Protein AF-A0A7Z8VTA1-F1 (afdb_monomer_lite)

pLDDT: mean 87.55, std 6.46, range [58.62, 95.88]

Secondary structure (DSSP, 8-state):
-PPB-GGG-BTTBSGGGBPPGGG---SS-EEEEEEEE--TTSTTEEEEEEEEEEE--TTTSSS--EEEEEEEEEEEEETTEEEEEEE-

Structure (mmCIF, N/CA/C/O backbone):
data_AF-A0A7Z8VTA1-F1
#
_entry.id   AF-A0A7Z8VTA1-F1
#
loop_
_atom_site.group_PDB
_atom_site.id
_atom_site.type_symbol
_atom_site.label_ato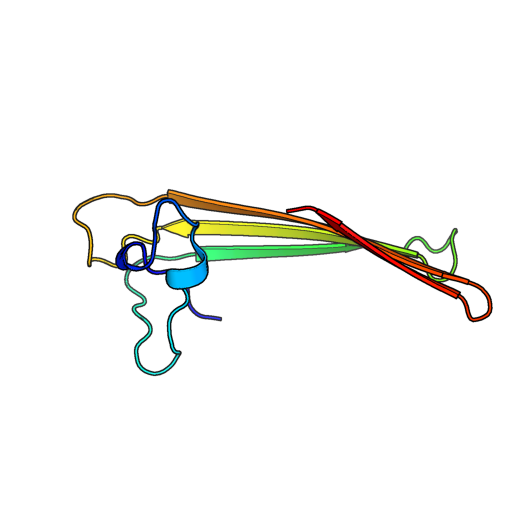m_id
_atom_site.label_alt_id
_atom_site.label_comp_id
_atom_site.label_asym_id
_atom_site.label_entity_id
_atom_site.label_seq_id
_atom_site.pdbx_PDB_ins_code
_atom_site.Cartn_x
_atom_site.Cartn_y
_atom_site.Cartn_z
_atom_site.occupancy
_atom_site.B_iso_or_equiv
_atom_site.auth_seq_id
_atom_site.auth_comp_id
_atom_site.auth_asym_id
_atom_site.auth_atom_id
_atom_site.pdbx_PDB_model_num
ATOM 1 N N . MET A 1 1 ? -6.224 11.395 2.678 1.00 58.62 1 MET A N 1
ATOM 2 C CA . MET A 1 1 ? -6.971 10.117 2.666 1.00 58.62 1 MET A CA 1
ATOM 3 C C . MET A 1 1 ? -7.478 9.862 4.071 1.00 58.62 1 MET A C 1
ATOM 5 O O . MET A 1 1 ? -6.765 10.205 5.002 1.00 58.62 1 MET A O 1
ATOM 9 N N . SER A 1 2 ? -8.684 9.319 4.215 1.00 73.25 2 SER A N 1
ATOM 10 C CA . SER A 1 2 ? -9.240 8.907 5.512 1.00 73.25 2 SER A CA 1
ATOM 11 C C . SER A 1 2 ? -8.967 7.417 5.743 1.00 73.25 2 SER A C 1
ATOM 13 O O . SER A 1 2 ? -8.882 6.671 4.764 1.00 73.25 2 SER A O 1
ATOM 15 N N . GLY A 1 3 ? -8.817 6.993 7.002 1.00 79.62 3 GLY A N 1
ATOM 16 C CA . GLY A 1 3 ? -8.652 5.580 7.369 1.00 79.62 3 GLY A CA 1
ATOM 17 C C . GLY A 1 3 ? -9.896 4.734 7.065 1.00 79.62 3 GLY A C 1
ATOM 18 O O . GLY A 1 3 ? -10.949 5.257 6.690 1.00 79.62 3 GLY A O 1
ATOM 19 N N . LEU A 1 4 ? -9.785 3.415 7.221 1.00 86.19 4 LEU A N 1
ATOM 20 C CA . LEU A 1 4 ? -10.905 2.481 7.052 1.00 86.19 4 LEU A CA 1
ATOM 21 C C . LEU A 1 4 ? -11.754 2.381 8.333 1.00 86.19 4 LEU A C 1
ATOM 23 O O . LEU A 1 4 ? -11.232 2.535 9.431 1.00 86.19 4 LEU A O 1
ATOM 27 N N . ASN A 1 5 ? -13.055 2.125 8.176 1.00 88.19 5 ASN A N 1
ATOM 28 C CA . ASN A 1 5 ? -13.979 1.778 9.260 1.00 88.19 5 ASN A CA 1
ATOM 29 C C . ASN A 1 5 ? -14.369 0.292 9.143 1.00 88.19 5 ASN A C 1
ATOM 31 O O . ASN A 1 5 ? -14.865 -0.149 8.102 1.00 88.19 5 ASN A O 1
ATOM 35 N N . ALA A 1 6 ? -14.147 -0.464 10.215 1.00 86.12 6 ALA A N 1
ATOM 36 C CA . ALA A 1 6 ? -14.406 -1.894 10.310 1.00 86.12 6 ALA A CA 1
ATOM 37 C C . ALA A 1 6 ? -15.891 -2.275 10.203 1.00 86.12 6 ALA A C 1
ATOM 39 O O . ALA A 1 6 ? -16.186 -3.390 9.782 1.00 86.12 6 ALA A O 1
ATOM 40 N N . GLU A 1 7 ? -16.833 -1.376 10.500 1.00 87.56 7 GLU A N 1
ATOM 41 C CA . GLU A 1 7 ? -18.273 -1.642 10.331 1.00 87.56 7 GLU A CA 1
ATOM 42 C C . GLU A 1 7 ? -18.649 -1.989 8.884 1.00 87.56 7 GLU A C 1
ATOM 44 O O . GLU A 1 7 ? -19.619 -2.699 8.628 1.00 87.56 7 GLU A O 1
ATOM 49 N N . GLY A 1 8 ? -17.869 -1.494 7.919 1.00 84.94 8 GLY A N 1
ATOM 50 C CA . GLY A 1 8 ? -18.049 -1.797 6.503 1.00 84.94 8 GLY A CA 1
ATOM 51 C C . GLY A 1 8 ? -17.373 -3.093 6.048 1.00 84.94 8 GLY A C 1
ATOM 52 O O . GLY A 1 8 ? -17.373 -3.381 4.847 1.00 84.94 8 GLY A O 1
ATOM 53 N N . PHE A 1 9 ? -16.739 -3.848 6.949 1.00 89.75 9 PHE A N 1
ATOM 54 C CA . PHE A 1 9 ? -16.090 -5.111 6.611 1.00 89.75 9 PHE A CA 1
ATOM 55 C C . PHE A 1 9 ? -17.117 -6.234 6.532 1.00 89.75 9 PHE A C 1
ATOM 57 O O . PHE A 1 9 ? -18.071 -6.315 7.298 1.00 89.75 9 PHE A O 1
ATOM 64 N N . SER A 1 10 ? -16.913 -7.131 5.577 1.00 88.25 10 SER A N 1
ATOM 65 C CA . SER A 1 10 ? -17.780 -8.286 5.372 1.00 88.25 10 SER A CA 1
ATOM 66 C C . SER A 1 10 ? -16.967 -9.471 4.869 1.00 88.25 10 SER A C 1
ATOM 68 O O . SER A 1 10 ? -15.811 -9.317 4.470 1.00 88.25 10 SER A O 1
ATOM 70 N N . SER A 1 11 ? -17.594 -10.644 4.789 1.00 87.75 11 SER A N 1
ATOM 71 C CA . SER A 1 11 ? -17.002 -11.818 4.133 1.00 87.75 11 SER A CA 1
ATOM 72 C C . SER A 1 11 ? -16.652 -11.578 2.658 1.00 87.75 11 SER A C 1
ATOM 74 O O . SER A 1 11 ? -15.814 -12.284 2.109 1.00 87.75 11 SER A O 1
ATOM 76 N N . SER A 1 12 ? -17.252 -10.564 2.020 1.00 86.75 12 SER A N 1
ATOM 77 C CA . SER A 1 12 ? -16.929 -10.152 0.646 1.00 86.75 12 SER A CA 1
ATOM 78 C C . SER A 1 12 ? -15.704 -9.226 0.544 1.00 86.75 12 SER A C 1
ATOM 80 O O . SER A 1 12 ? -15.235 -8.937 -0.559 1.00 86.75 12 SER A O 1
ATOM 82 N N . GLY A 1 13 ? -15.172 -8.761 1.681 1.00 87.12 13 GLY A N 1
ATOM 83 C CA . GLY A 1 13 ? -13.957 -7.958 1.776 1.00 87.12 13 GLY A CA 1
ATOM 84 C C . GLY A 1 13 ? -14.125 -6.650 2.552 1.00 87.12 13 GLY A C 1
ATOM 85 O O . GLY A 1 13 ? -15.155 -6.371 3.167 1.00 87.12 13 GLY A O 1
ATOM 86 N N . ILE A 1 14 ? -13.075 -5.827 2.490 1.00 88.06 14 ILE A N 1
ATOM 87 C CA . ILE A 1 14 ? -12.894 -4.618 3.317 1.00 88.06 14 ILE A CA 1
ATOM 88 C C . ILE A 1 14 ? -13.183 -3.301 2.583 1.00 88.06 14 ILE A C 1
ATOM 90 O O . ILE A 1 14 ? -13.126 -2.223 3.172 1.00 88.06 14 ILE A O 1
ATOM 94 N N . ARG A 1 15 ? -13.529 -3.361 1.288 1.00 86.75 15 ARG A N 1
ATOM 95 C CA . ARG A 1 15 ? -13.819 -2.165 0.471 1.00 86.75 15 ARG A CA 1
ATOM 96 C C . ARG A 1 15 ? -14.987 -1.336 1.010 1.00 86.75 15 ARG A C 1
ATOM 98 O O . ARG A 1 15 ? -14.993 -0.123 0.810 1.00 86.75 15 ARG A O 1
ATOM 105 N N . GLY A 1 16 ? -15.942 -1.972 1.692 1.00 85.44 16 GLY A N 1
ATOM 106 C CA . GLY A 1 16 ? -17.066 -1.289 2.333 1.00 85.44 16 GLY A CA 1
ATOM 107 C C . GLY A 1 16 ? -16.644 -0.354 3.469 1.00 85.44 16 GLY A C 1
ATOM 108 O O . GLY A 1 16 ? -17.366 0.589 3.768 1.00 85.44 16 GLY A O 1
ATOM 109 N N . GLY A 1 17 ? -15.446 -0.533 4.036 1.00 85.56 17 GLY A N 1
ATOM 110 C CA . GLY A 1 17 ? -14.912 0.326 5.094 1.00 85.56 17 GLY A CA 1
ATOM 111 C C . GLY A 1 17 ? -14.390 1.690 4.629 1.00 85.56 17 GLY A C 1
ATOM 112 O O . GLY A 1 17 ? -13.866 2.448 5.442 1.00 85.56 17 GLY A O 1
ATOM 113 N N . ARG A 1 18 ? -14.486 2.035 3.336 1.00 88.25 18 ARG A N 1
ATOM 114 C CA . ARG A 1 18 ? -14.048 3.346 2.823 1.00 88.25 18 ARG A CA 1
ATOM 115 C C . ARG A 1 18 ? -14.931 4.463 3.377 1.00 88.25 18 ARG A C 1
ATOM 117 O O . ARG A 1 18 ? -16.115 4.552 3.058 1.00 88.25 18 ARG A O 1
ATOM 124 N N . GLN A 1 19 ? -14.329 5.366 4.139 1.00 85.12 19 GLN A N 1
ATOM 125 C CA . GLN A 1 19 ? -15.044 6.489 4.735 1.00 85.12 19 GLN A CA 1
ATOM 126 C C . GLN A 1 19 ? -15.227 7.649 3.744 1.00 85.12 19 GLN A C 1
ATOM 128 O O . GLN A 1 19 ? -14.367 7.931 2.906 1.00 85.12 19 GLN A O 1
ATOM 133 N N . LYS A 1 20 ? -16.362 8.351 3.843 1.00 81.56 20 LYS A N 1
ATOM 134 C CA . LYS A 1 20 ? -16.607 9.604 3.111 1.00 81.56 20 LYS A CA 1
ATOM 135 C C . LYS A 1 20 ? -15.973 10.743 3.902 1.00 81.56 20 LYS A C 1
ATOM 137 O O . LYS A 1 20 ? -16.274 10.878 5.078 1.00 81.56 20 LYS A O 1
ATOM 142 N N . GLY A 1 21 ? -15.152 11.577 3.264 1.00 77.00 21 GLY A N 1
ATOM 143 C CA . GLY A 1 21 ? -14.325 12.579 3.957 1.00 77.00 21 GLY A CA 1
ATOM 144 C C . GLY A 1 21 ? -15.075 13.503 4.929 1.00 77.00 21 GLY A C 1
ATOM 145 O O . GLY A 1 21 ? -14.542 13.814 5.984 1.00 77.00 21 GLY A O 1
ATOM 146 N N . SER A 1 22 ? -16.324 13.885 4.635 1.00 76.81 22 SER A N 1
ATOM 147 C CA . SER A 1 22 ? -17.152 14.722 5.525 1.00 76.81 22 SER A CA 1
ATOM 148 C C . SER A 1 22 ? -17.733 13.996 6.747 1.00 76.81 22 SER A C 1
ATOM 150 O O . SER A 1 22 ? -18.323 14.637 7.610 1.00 76.81 22 SER A O 1
ATOM 152 N N . LYS A 1 23 ? -17.605 12.668 6.809 1.00 74.81 23 LYS A N 1
ATOM 153 C CA . LYS A 1 23 ? -18.070 11.792 7.896 1.00 74.81 23 LYS A CA 1
ATOM 154 C C . LYS A 1 23 ? -16.960 10.852 8.375 1.00 74.81 23 LYS A C 1
ATOM 156 O O . LYS A 1 23 ? -17.251 9.793 8.918 1.00 74.81 23 LYS A O 1
ATOM 161 N N . ALA A 1 24 ? -15.707 11.183 8.070 1.00 79.50 24 ALA A N 1
ATOM 162 C CA . ALA A 1 24 ? -14.583 10.333 8.409 1.00 79.50 24 ALA A CA 1
ATOM 163 C C . ALA A 1 24 ? -14.274 10.457 9.902 1.00 79.50 24 ALA A C 1
ATOM 165 O O . ALA A 1 24 ? -14.004 11.553 10.390 1.00 79.50 24 ALA A O 1
ATOM 166 N N . LEU A 1 25 ? -14.307 9.326 10.593 1.00 81.19 25 LEU A N 1
ATOM 167 C CA . LEU A 1 25 ? -13.812 9.172 11.949 1.00 81.19 25 LEU A CA 1
ATOM 168 C C . LEU A 1 25 ? -12.279 9.191 11.921 1.00 81.19 25 LEU A C 1
ATOM 170 O O . LEU A 1 25 ? -11.658 8.685 10.977 1.00 81.19 25 LEU A O 1
ATOM 174 N N . ALA A 1 26 ? -11.690 9.817 12.934 1.00 79.88 26 ALA A N 1
ATOM 175 C CA . ALA A 1 26 ? -10.247 9.980 13.088 1.00 79.88 26 ALA A CA 1
ATOM 176 C C . ALA A 1 26 ? -9.822 9.686 14.534 1.00 79.88 26 ALA A C 1
ATOM 178 O O . ALA A 1 26 ? -9.016 10.412 15.111 1.00 79.88 26 ALA A O 1
ATOM 179 N N . GLU A 1 27 ? -10.401 8.637 15.115 1.00 82.81 27 GLU A N 1
ATOM 180 C CA . GLU A 1 27 ? -10.104 8.198 16.483 1.00 82.81 27 GLU A CA 1
ATOM 181 C C . GLU A 1 27 ? -8.816 7.362 16.523 1.00 82.81 27 GLU A C 1
ATOM 183 O O . GLU A 1 27 ? -8.023 7.460 17.455 1.00 82.81 27 GLU A O 1
ATOM 188 N N . ASP A 1 28 ? -8.567 6.589 15.462 1.00 82.44 28 ASP A N 1
ATOM 189 C CA . ASP A 1 28 ? -7.395 5.729 15.320 1.00 82.44 28 ASP A CA 1
ATOM 190 C C . ASP A 1 28 ? -6.492 6.173 14.166 1.00 82.44 28 ASP A C 1
ATOM 192 O O . ASP A 1 28 ? -6.953 6.546 13.079 1.00 82.44 28 ASP A O 1
ATOM 196 N N . TR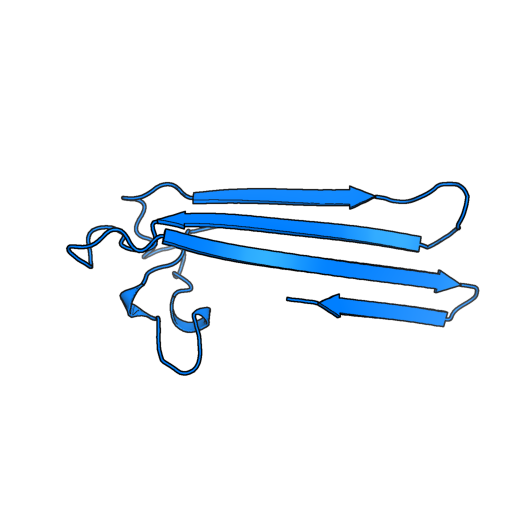P A 1 29 ? -5.179 6.067 14.377 1.00 81.69 29 TRP A N 1
ATOM 197 C CA . TRP A 1 29 ? -4.182 6.406 13.366 1.00 81.69 29 TRP A CA 1
ATOM 198 C C . TRP A 1 29 ? -3.973 5.269 12.362 1.00 81.69 29 TRP A C 1
ATOM 200 O O . TRP A 1 29 ? -4.024 4.079 12.683 1.00 81.69 29 TRP A O 1
ATOM 210 N N . ALA A 1 30 ? -3.674 5.663 11.126 1.00 87.06 30 ALA A N 1
ATOM 211 C CA . ALA A 1 30 ? -3.266 4.764 10.061 1.00 87.06 30 ALA A CA 1
ATOM 212 C C . ALA A 1 30 ? -2.054 5.340 9.328 1.00 87.06 30 ALA A C 1
ATOM 214 O O . ALA A 1 30 ? -1.959 6.548 9.100 1.00 87.06 30 ALA A O 1
ATOM 215 N N . PHE A 1 31 ? -1.145 4.457 8.938 1.00 88.62 31 PHE A N 1
ATOM 216 C CA . PHE A 1 31 ? 0.034 4.772 8.156 1.00 88.62 31 PHE A CA 1
ATOM 217 C C . PHE A 1 31 ? -0.092 4.188 6.752 1.00 88.62 31 PHE A C 1
ATOM 219 O O . PHE A 1 31 ? -0.537 3.053 6.569 1.00 88.62 31 PHE A O 1
ATOM 226 N N . ILE A 1 32 ? 0.325 4.976 5.761 1.00 91.75 32 ILE A N 1
ATOM 227 C CA . ILE A 1 32 ? 0.382 4.563 4.362 1.00 91.75 32 ILE A CA 1
ATOM 228 C C . ILE A 1 32 ? 1.780 4.851 3.845 1.00 91.75 32 ILE A C 1
ATOM 230 O O . ILE A 1 32 ? 2.231 5.997 3.863 1.00 91.75 32 ILE A O 1
ATOM 234 N N . GLY A 1 33 ? 2.441 3.807 3.363 1.00 92.69 33 GLY A N 1
ATOM 235 C CA . GLY A 1 33 ? 3.719 3.900 2.678 1.00 92.69 33 GLY A CA 1
ATOM 236 C C . GLY A 1 33 ? 3.557 3.506 1.220 1.00 92.69 33 GLY A C 1
ATOM 237 O O . GLY A 1 33 ? 2.864 2.539 0.908 1.00 92.69 33 GLY A O 1
ATOM 238 N N . ARG A 1 34 ? 4.214 4.236 0.320 1.00 95.38 34 ARG A N 1
ATOM 239 C CA . ARG A 1 34 ? 4.361 3.837 -1.079 1.00 95.38 34 ARG A CA 1
ATOM 240 C C . ARG A 1 34 ? 5.786 4.096 -1.527 1.00 95.38 34 ARG A C 1
ATOM 242 O O . ARG A 1 34 ? 6.325 5.174 -1.282 1.00 95.38 34 ARG A O 1
ATOM 249 N N . LEU A 1 35 ? 6.365 3.104 -2.186 1.00 95.44 35 LEU A N 1
ATOM 250 C CA . LEU A 1 35 ? 7.667 3.186 -2.815 1.00 95.44 35 LEU A CA 1
ATOM 251 C C . LEU A 1 35 ? 7.506 2.844 -4.289 1.00 95.44 35 LEU A C 1
ATOM 253 O O . LEU A 1 35 ? 7.056 1.749 -4.609 1.00 95.44 35 LEU A O 1
ATOM 257 N N . ASP A 1 36 ? 7.926 3.763 -5.152 1.00 95.88 36 ASP A N 1
ATOM 258 C CA . ASP A 1 36 ? 8.021 3.535 -6.588 1.00 95.88 36 ASP A CA 1
ATOM 259 C C . ASP A 1 36 ? 9.489 3.629 -7.004 1.00 95.88 36 ASP A C 1
ATOM 261 O O . ASP A 1 36 ? 10.199 4.579 -6.667 1.00 95.88 36 ASP A O 1
ATOM 265 N N . TYR A 1 37 ? 9.948 2.625 -7.735 1.00 94.81 37 TYR A N 1
ATOM 266 C CA . TYR A 1 37 ? 11.302 2.502 -8.233 1.00 94.81 37 TYR A CA 1
ATOM 267 C C . TYR A 1 37 ? 11.292 2.450 -9.758 1.00 94.81 37 TYR A C 1
ATOM 269 O O . TYR A 1 37 ? 10.612 1.629 -10.370 1.00 94.81 37 TYR A O 1
ATOM 277 N N . THR A 1 38 ? 12.067 3.342 -10.369 1.00 95.56 38 THR A N 1
ATOM 278 C CA . THR A 1 38 ? 12.243 3.428 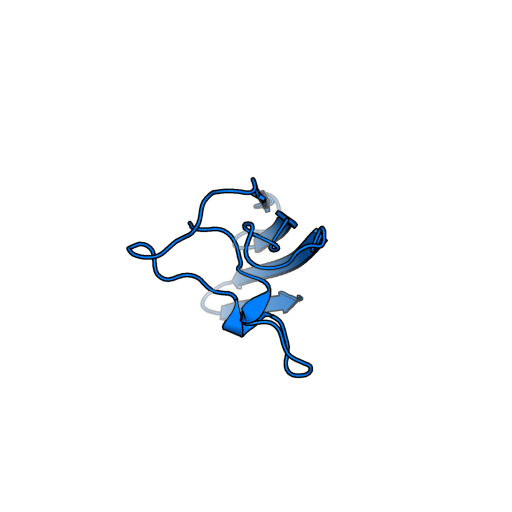-11.823 1.00 95.56 38 THR A CA 1
ATOM 279 C C . THR A 1 38 ? 13.716 3.162 -12.135 1.00 95.56 38 THR A C 1
ATOM 281 O O . THR A 1 38 ? 14.541 4.066 -11.967 1.00 95.56 38 THR A O 1
ATOM 284 N N . PRO A 1 39 ? 14.088 1.930 -12.524 1.00 90.25 39 PRO A N 1
ATOM 285 C CA . PRO A 1 39 ? 15.470 1.602 -12.852 1.00 90.25 39 PRO A CA 1
ATOM 286 C C . PRO A 1 39 ? 15.913 2.374 -14.098 1.00 90.25 39 PRO A C 1
ATOM 288 O O . PRO A 1 39 ? 15.247 2.331 -15.130 1.00 90.25 39 PRO A O 1
ATOM 291 N N . SER A 1 40 ? 17.069 3.035 -14.048 1.00 89.12 40 SER A N 1
ATOM 292 C CA . SER A 1 40 ? 17.608 3.755 -15.213 1.00 89.12 40 SER A CA 1
ATOM 293 C C . SER A 1 40 ? 18.072 2.816 -16.334 1.00 89.12 40 SER A C 1
ATOM 295 O O . SER A 1 40 ? 18.161 3.222 -17.491 1.00 89.12 40 SER A O 1
ATOM 297 N N . GLN A 1 41 ? 18.346 1.551 -16.004 1.00 90.25 41 GLN A N 1
ATOM 298 C CA . GLN A 1 41 ? 18.818 0.522 -16.929 1.00 90.25 41 GLN A CA 1
ATOM 299 C C . GLN A 1 41 ? 17.711 -0.006 -17.850 1.00 90.25 41 GLN A C 1
ATOM 301 O O . GLN A 1 41 ? 18.007 -0.487 -18.941 1.00 90.25 41 GLN A O 1
ATOM 306 N N . VAL A 1 42 ? 16.445 0.077 -17.430 1.00 88.94 42 VAL A N 1
ATOM 307 C CA . VAL A 1 42 ? 15.295 -0.410 -18.202 1.00 88.94 42 VAL A CA 1
ATOM 308 C C . VAL A 1 42 ? 14.345 0.755 -18.439 1.00 88.94 42 VAL A C 1
ATOM 310 O O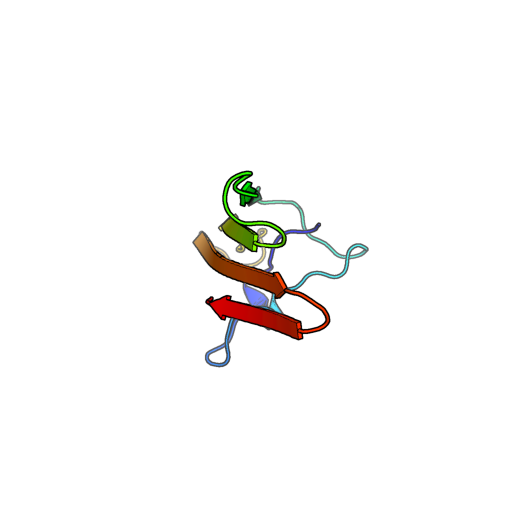 . VAL A 1 42 ? 13.547 1.119 -17.578 1.00 88.94 42 VAL A O 1
ATOM 313 N N . HIS A 1 43 ? 14.434 1.354 -19.626 1.00 88.44 43 HIS A N 1
ATOM 314 C CA . HIS A 1 43 ? 13.582 2.484 -19.983 1.00 88.44 43 HIS A CA 1
ATOM 315 C C . HIS A 1 43 ? 12.098 2.105 -19.933 1.00 88.44 43 HIS A C 1
ATOM 317 O O . HIS A 1 43 ? 11.684 1.074 -20.464 1.00 88.44 43 HIS A O 1
ATOM 323 N N . GLY A 1 44 ? 11.307 2.973 -19.300 1.00 88.38 44 GLY A N 1
ATOM 324 C CA . GLY A 1 44 ? 9.857 2.832 -19.210 1.00 88.38 44 GLY 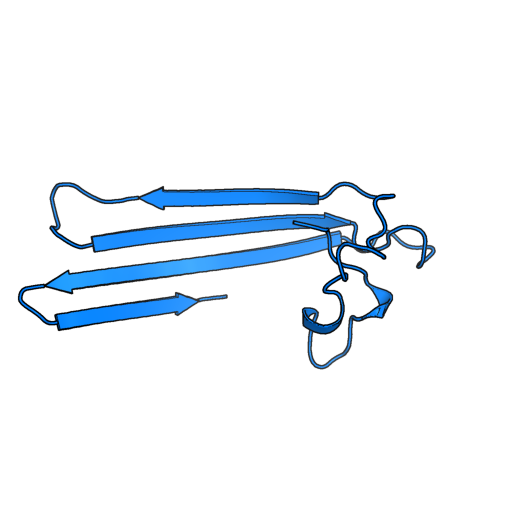A CA 1
ATOM 325 C C . GLY A 1 44 ? 9.365 1.785 -18.208 1.00 88.38 44 GLY A C 1
ATOM 326 O O . GLY A 1 44 ? 8.164 1.531 -18.195 1.00 88.38 44 GLY A O 1
ATOM 327 N N . LEU A 1 45 ? 10.244 1.176 -17.400 1.00 93.44 45 LEU A N 1
ATOM 328 C CA . LEU A 1 45 ? 9.869 0.254 -16.323 1.00 93.44 45 LEU A CA 1
ATOM 329 C C . LEU A 1 45 ? 9.667 1.004 -14.999 1.00 93.44 45 LEU A C 1
ATOM 331 O O . LEU A 1 45 ? 10.550 1.731 -14.553 1.00 93.44 45 LEU A O 1
ATOM 335 N N . VAL A 1 46 ? 8.538 0.758 -14.341 1.00 95.69 46 VAL A N 1
ATOM 336 C CA . VAL A 1 46 ? 8.235 1.202 -12.979 1.00 95.69 46 VAL A CA 1
ATOM 337 C C . VAL A 1 46 ? 7.840 -0.015 -12.157 1.00 95.69 46 VAL A C 1
ATOM 339 O O . VAL A 1 46 ? 6.983 -0.798 -12.562 1.00 95.69 46 VAL A O 1
ATOM 342 N N . LEU A 1 47 ? 8.464 -0.171 -10.998 1.00 95.38 47 LEU A N 1
ATOM 343 C CA . LEU A 1 47 ? 8.097 -1.154 -9.988 1.00 95.38 47 LEU A CA 1
ATOM 344 C C . LEU A 1 47 ? 7.630 -0.396 -8.761 1.00 95.38 47 LEU A C 1
ATOM 346 O O . LEU A 1 47 ? 8.358 0.461 -8.272 1.00 95.38 47 LEU A O 1
ATOM 350 N N . GLY A 1 48 ? 6.453 -0.708 -8.247 1.00 95.75 48 GLY A N 1
ATOM 351 C CA . GLY A 1 48 ? 5.939 -0.027 -7.074 1.00 95.75 48 GLY A CA 1
ATOM 352 C C . GLY A 1 48 ? 5.333 -0.982 -6.068 1.00 95.75 48 GLY A C 1
ATOM 353 O O . GLY A 1 48 ? 4.764 -2.014 -6.417 1.00 95.75 48 GLY A O 1
ATOM 354 N N . ALA A 1 49 ? 5.453 -0.622 -4.801 1.00 95.19 49 ALA A N 1
ATOM 355 C CA . ALA A 1 49 ? 4.845 -1.331 -3.694 1.00 95.19 49 ALA A CA 1
ATOM 356 C C . ALA A 1 49 ? 4.226 -0.327 -2.726 1.00 95.19 49 ALA A C 1
ATOM 358 O O . ALA A 1 49 ? 4.770 0.755 -2.492 1.00 95.19 49 ALA A O 1
ATOM 359 N N . SER A 1 50 ? 3.091 -0.685 -2.144 1.00 94.19 50 SER A N 1
ATOM 360 C CA . SER A 1 50 ? 2.450 0.114 -1.109 1.00 94.19 50 SER A CA 1
ATOM 361 C C . SER A 1 50 ? 1.940 -0.748 0.024 1.00 94.19 50 SER A C 1
ATOM 363 O O . SER A 1 50 ? 1.523 -1.886 -0.176 1.00 94.19 50 SER A O 1
ATOM 365 N N . SER A 1 51 ? 1.961 -0.178 1.221 1.00 93.88 51 SER A N 1
ATOM 366 C CA . SER A 1 51 ? 1.398 -0.784 2.412 1.00 93.88 51 SER A CA 1
ATOM 367 C C . SER A 1 51 ? 0.487 0.196 3.134 1.00 93.88 51 SER A C 1
ATOM 369 O O . SER A 1 51 ? 0.743 1.401 3.200 1.00 93.88 51 SER A O 1
ATOM 371 N N . TYR A 1 52 ? -0.591 -0.345 3.681 1.00 91.44 52 TYR A N 1
ATOM 372 C CA . TYR A 1 52 ? -1.473 0.324 4.620 1.00 91.44 52 TYR A CA 1
ATOM 373 C C . TYR A 1 52 ? -1.424 -0.457 5.923 1.00 91.44 52 TYR A C 1
ATOM 375 O O . TYR A 1 52 ? -1.617 -1.672 5.908 1.00 91.44 52 TYR A O 1
ATOM 383 N N . VAL A 1 53 ? -1.213 0.23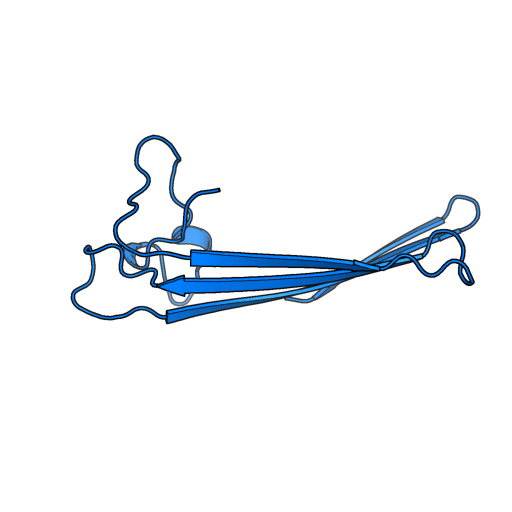0 7.040 1.00 91.50 53 VAL A N 1
ATOM 384 C CA . VAL A 1 53 ? -1.311 -0.358 8.378 1.00 91.50 53 VAL A CA 1
ATOM 385 C C . VAL A 1 53 ? -2.047 0.624 9.273 1.00 91.50 53 VAL A C 1
ATOM 387 O O . VAL A 1 53 ? -1.610 1.758 9.443 1.00 91.50 53 VAL A O 1
ATOM 390 N N . GLY A 1 54 ? -3.161 0.206 9.860 1.00 89.31 54 GLY A N 1
ATOM 391 C CA . GLY A 1 54 ? -3.916 1.053 10.779 1.00 89.31 54 GLY A CA 1
ATOM 392 C C . GLY A 1 54 ? -4.988 0.288 11.534 1.00 89.31 54 GLY A C 1
ATOM 393 O O . GLY A 1 54 ? -5.352 -0.824 11.150 1.00 89.31 54 GLY A O 1
ATOM 394 N N . ASN A 1 55 ? -5.498 0.890 12.603 1.00 88.62 55 ASN A N 1
ATOM 395 C CA . ASN A 1 55 ? -6.648 0.356 13.322 1.00 88.62 55 ASN A CA 1
ATOM 396 C C . ASN A 1 55 ? -7.939 0.912 12.702 1.00 88.62 55 ASN A C 1
ATOM 398 O O . ASN A 1 55 ? -8.116 2.124 12.585 1.00 88.62 55 ASN A O 1
ATOM 402 N N . SER A 1 56 ? -8.818 0.014 12.256 1.00 85.81 56 SER A N 1
ATOM 403 C CA . SER A 1 56 ? -10.095 0.375 11.627 1.00 85.81 56 SER A CA 1
ATOM 404 C C . SER A 1 56 ? -11.268 0.364 12.608 1.00 85.81 56 SER A C 1
ATOM 406 O O . SER A 1 56 ? -12.401 0.567 12.179 1.00 85.81 56 SER A O 1
ATOM 408 N N . GLY A 1 57 ? -11.024 0.111 13.900 1.00 82.94 57 GLY A N 1
ATOM 409 C CA . GLY A 1 57 ? -12.060 0.124 14.935 1.00 82.94 57 GLY A CA 1
ATOM 410 C C . GLY A 1 57 ? -12.738 1.490 15.058 1.00 82.94 57 GLY A C 1
ATOM 411 O O . GLY A 1 57 ? -13.961 1.544 15.161 1.00 82.94 57 GLY A O 1
ATOM 412 N N . GLN A 1 58 ? -11.963 2.583 14.977 1.00 81.81 58 GLN A N 1
ATOM 413 C CA . GLN A 1 58 ? -12.432 3.978 14.940 1.00 81.81 58 GLN A CA 1
ATOM 414 C C . GLN A 1 58 ? -13.426 4.320 16.067 1.00 81.81 58 GLN A C 1
ATOM 416 O O . GLN A 1 58 ? -14.325 5.142 15.889 1.00 81.81 58 GLN A O 1
ATOM 421 N N . GLY A 1 59 ? -13.316 3.635 17.210 1.00 78.75 59 GLY A N 1
ATOM 422 C CA . GLY A 1 59 ? -14.245 3.753 18.339 1.00 78.75 59 GLY A CA 1
ATOM 423 C C . GLY A 1 59 ? -15.676 3.249 18.084 1.00 78.75 59 GLY A C 1
ATOM 424 O O . GLY A 1 59 ? -16.532 3.421 18.946 1.00 78.75 59 GLY A O 1
ATOM 425 N N . GLN A 1 60 ? -15.963 2.643 16.926 1.00 81.38 60 GLN A N 1
ATOM 426 C CA . GLN A 1 60 ? -17.273 2.051 16.599 1.00 81.38 60 GLN A CA 1
ATOM 427 C C . GLN A 1 60 ? -17.375 0.591 17.056 1.00 81.38 60 GLN A C 1
ATOM 429 O O . GLN A 1 60 ? -18.458 0.089 17.348 1.00 81.38 60 GLN A O 1
ATOM 434 N N . VAL A 1 61 ? -16.234 -0.094 17.126 1.00 79.06 61 VAL A N 1
ATOM 435 C CA . VAL A 1 61 ? -16.123 -1.479 17.580 1.00 79.06 61 VAL A CA 1
ATOM 436 C C . VAL A 1 61 ? -15.258 -1.493 18.834 1.00 79.06 61 VAL A C 1
ATOM 438 O O . VAL A 1 61 ? -14.160 -0.941 18.820 1.00 79.06 61 VAL A O 1
ATOM 441 N N . ASP A 1 62 ? -15.724 -2.150 19.898 1.00 79.69 62 ASP A N 1
ATOM 442 C CA . ASP A 1 62 ? -14.965 -2.349 21.145 1.00 79.69 62 ASP A CA 1
ATOM 443 C C . ASP A 1 62 ? -13.892 -3.446 20.973 1.00 79.69 62 ASP A C 1
ATOM 445 O O . ASP A 1 62 ? -13.866 -4.471 21.652 1.00 79.69 62 ASP A O 1
ATOM 449 N N . ALA A 1 63 ? -13.065 -3.289 19.937 1.00 78.56 63 ALA A N 1
ATOM 450 C CA . ALA A 1 63 ? -11.964 -4.169 19.587 1.00 78.56 63 ALA A CA 1
ATOM 451 C C . ALA A 1 63 ? -10.948 -3.435 18.702 1.00 78.56 63 ALA A C 1
ATOM 453 O O . ALA A 1 63 ? -11.305 -2.633 17.838 1.00 78.56 63 ALA A O 1
ATOM 454 N N . ASN A 1 64 ? -9.670 -3.790 18.849 1.00 81.12 64 ASN A N 1
ATOM 455 C CA . ASN A 1 64 ? -8.627 -3.341 17.932 1.00 81.12 64 ASN A CA 1
ATOM 456 C C . ASN A 1 64 ? -8.721 -4.121 16.618 1.00 81.12 64 ASN A C 1
ATOM 458 O O . ASN A 1 64 ? -8.348 -5.293 16.548 1.00 81.12 64 ASN A O 1
ATOM 462 N N . VAL A 1 65 ? -9.185 -3.459 15.559 1.00 86.88 65 VAL A N 1
ATOM 463 C CA . VAL A 1 65 ? -9.301 -4.043 14.219 1.00 86.88 65 VAL A CA 1
ATOM 464 C C . VAL A 1 65 ? -8.069 -3.667 13.403 1.00 86.88 65 VAL A C 1
ATOM 466 O O . VAL A 1 65 ? -8.108 -2.791 12.531 1.00 86.88 65 VAL A O 1
ATOM 469 N N . LEU A 1 66 ? -6.946 -4.331 13.696 1.00 89.94 66 LEU A N 1
ATOM 470 C CA . LEU A 1 66 ? -5.710 -4.144 12.938 1.00 89.94 66 LEU A CA 1
ATOM 471 C C . LEU A 1 66 ? -5.941 -4.528 11.474 1.00 89.94 66 LEU A C 1
ATOM 473 O O . LEU A 1 66 ? -6.186 -5.685 11.142 1.00 89.94 66 LEU A O 1
ATOM 477 N N . THR A 1 67 ? -5.840 -3.539 10.596 1.00 90.19 67 THR A N 1
ATOM 478 C CA . THR A 1 67 ? -6.056 -3.689 9.163 1.00 90.19 67 THR A CA 1
ATOM 479 C C . THR A 1 67 ? -4.752 -3.442 8.432 1.00 90.19 67 THR A C 1
ATOM 481 O O . THR A 1 67 ? -4.140 -2.381 8.571 1.00 90.19 67 THR A O 1
ATOM 484 N N . GLN A 1 68 ? -4.337 -4.437 7.655 1.00 92.12 68 GLN A N 1
ATOM 485 C CA . GLN A 1 68 ? -3.107 -4.410 6.879 1.00 92.12 68 GLN A CA 1
ATOM 486 C C . GLN A 1 68 ? -3.437 -4.722 5.423 1.00 92.12 68 GLN A C 1
ATOM 488 O O . GLN A 1 68 ? -4.120 -5.706 5.147 1.00 92.12 68 GLN A O 1
ATOM 493 N N . LEU A 1 69 ? -2.976 -3.875 4.506 1.00 91.12 69 LEU A N 1
ATOM 494 C CA . LEU A 1 69 ? -3.047 -4.129 3.070 1.00 91.12 69 LEU A CA 1
ATOM 495 C C . LEU A 1 69 ? -1.657 -3.974 2.474 1.00 91.12 69 LEU A C 1
ATOM 497 O O . LEU A 1 69 ? -0.919 -3.064 2.854 1.00 91.12 69 LEU A O 1
ATOM 501 N N . TYR A 1 70 ? -1.340 -4.829 1.512 1.00 92.88 70 TYR A N 1
ATOM 502 C CA . TYR A 1 70 ? -0.098 -4.781 0.760 1.00 92.88 70 TYR A CA 1
ATOM 503 C C . TYR A 1 70 ? -0.437 -4.889 -0.714 1.00 92.88 70 TYR A C 1
ATOM 505 O O . TYR A 1 70 ? -1.212 -5.750 -1.106 1.00 92.88 70 TYR A O 1
ATOM 513 N N . GLU A 1 71 ? 0.146 -4.017 -1.520 1.00 93.94 71 GLU A N 1
ATOM 514 C CA . GLU A 1 71 ? -0.030 -4.042 -2.964 1.00 93.94 71 GLU A CA 1
ATOM 515 C C . GLU A 1 71 ? 1.334 -3.922 -3.632 1.00 93.94 71 GLU A C 1
ATOM 517 O O . GLU A 1 71 ? 2.211 -3.190 -3.166 1.00 93.94 71 GLU A O 1
ATOM 522 N N . ALA A 1 72 ? 1.502 -4.623 -4.744 1.00 95.19 72 ALA A N 1
ATOM 523 C CA . ALA A 1 72 ? 2.652 -4.518 -5.621 1.00 95.19 72 ALA A CA 1
ATOM 524 C C . ALA A 1 72 ? 2.163 -4.317 -7.056 1.00 95.19 72 ALA A C 1
ATOM 526 O O . ALA A 1 72 ? 1.167 -4.899 -7.484 1.00 95.19 72 ALA A O 1
ATOM 527 N N . HIS A 1 73 ? 2.862 -3.489 -7.818 1.00 95.75 73 HIS A N 1
ATOM 528 C CA . HIS A 1 73 ? 2.569 -3.289 -9.225 1.00 95.75 73 HIS A CA 1
ATOM 529 C C . HIS A 1 73 ? 3.836 -3.119 -10.045 1.00 95.75 73 HIS A C 1
ATOM 531 O O . HIS A 1 73 ? 4.883 -2.689 -9.563 1.00 95.75 73 HIS A O 1
ATOM 537 N N . MET A 1 74 ? 3.704 -3.458 -11.318 1.00 94.81 74 MET A N 1
ATOM 538 C CA . MET A 1 74 ? 4.726 -3.263 -12.326 1.00 94.81 74 MET A CA 1
ATOM 539 C C . MET A 1 74 ? 4.083 -2.630 -13.549 1.00 94.81 74 MET A C 1
ATOM 541 O O . MET A 1 74 ? 3.043 -3.086 -14.027 1.00 94.81 74 MET A O 1
ATOM 545 N N . GLU A 1 75 ? 4.734 -1.606 -14.077 1.00 94.62 75 GLU A N 1
ATOM 546 C CA . GLU A 1 75 ? 4.381 -0.987 -15.345 1.00 94.62 75 GLU A CA 1
ATOM 547 C C . GLU A 1 75 ? 5.584 -1.013 -16.264 1.00 94.62 75 GLU A C 1
ATOM 549 O O . GLU A 1 75 ? 6.689 -0.685 -15.845 1.00 94.62 75 GLU A O 1
ATOM 554 N N . TRP A 1 76 ? 5.382 -1.377 -17.523 1.00 93.88 76 TRP A N 1
ATOM 555 C CA . TRP A 1 76 ? 6.446 -1.333 -18.512 1.00 93.88 76 TRP A CA 1
ATOM 556 C C . TRP A 1 76 ? 5.948 -0.757 -19.829 1.00 93.88 76 TRP A C 1
ATOM 558 O O . TRP A 1 76 ? 4.938 -1.212 -20.376 1.00 93.88 76 TRP A O 1
ATOM 568 N N . LYS A 1 77 ? 6.672 0.250 -20.322 1.00 92.25 77 LYS A N 1
ATOM 569 C CA . LYS A 1 77 ? 6.400 0.956 -21.573 1.00 92.25 77 LYS A CA 1
ATOM 570 C C . LYS A 1 77 ? 7.556 0.777 -22.546 1.00 92.25 77 LYS A C 1
ATOM 572 O O . LYS A 1 77 ? 8.690 1.131 -22.229 1.00 92.25 77 LYS A O 1
ATOM 577 N N . TYR A 1 78 ? 7.262 0.285 -23.745 1.00 88.44 78 TYR A N 1
ATOM 578 C CA . TYR A 1 78 ? 8.264 0.059 -24.783 1.00 88.44 78 TYR A CA 1
ATOM 579 C C . TYR A 1 78 ? 7.690 0.322 -26.181 1.00 88.44 78 TYR A C 1
ATOM 581 O O . TYR A 1 78 ? 6.759 -0.355 -26.599 1.00 88.44 78 TYR A O 1
ATOM 589 N N . HIS A 1 79 ? 8.233 1.315 -26.900 1.00 82.50 79 HIS A N 1
ATOM 590 C CA . HIS A 1 79 ? 7.916 1.632 -28.309 1.00 82.50 79 HIS A CA 1
ATOM 591 C C . HIS A 1 79 ? 6.420 1.542 -28.696 1.00 82.50 79 HIS A C 1
ATOM 593 O O . HIS A 1 79 ? 6.062 0.963 -29.717 1.00 82.50 79 HIS A O 1
ATOM 599 N N . GLY A 1 80 ? 5.537 2.133 -27.882 1.00 85.38 80 GLY A N 1
ATOM 600 C CA . GLY A 1 80 ? 4.086 2.167 -28.128 1.00 85.38 80 GLY A CA 1
ATOM 601 C C . GLY A 1 80 ? 3.280 1.043 -27.463 1.00 85.38 80 GLY A C 1
ATOM 602 O O . GLY A 1 80 ? 2.055 1.098 -27.477 1.00 85.38 80 GLY A O 1
ATOM 603 N N . PHE A 1 81 ? 3.940 0.067 -26.835 1.00 88.44 81 PHE A N 1
ATOM 604 C CA . PHE A 1 81 ? 3.318 -0.957 -25.997 1.00 88.44 81 PHE A CA 1
ATOM 605 C C . PHE A 1 81 ? 3.357 -0.547 -24.518 1.00 88.44 81 PHE A C 1
ATOM 607 O O . PHE A 1 81 ? 4.402 -0.118 -24.023 1.00 88.44 81 PHE A O 1
ATOM 614 N N . GLU A 1 82 ? 2.231 -0.684 -23.811 1.00 92.19 82 GLU A N 1
ATOM 615 C CA . GLU A 1 82 ? 2.117 -0.465 -22.364 1.00 92.19 82 GLU A CA 1
ATOM 616 C C . GLU A 1 82 ? 1.540 -1.715 -21.696 1.00 92.19 82 GLU A C 1
ATOM 618 O O . GLU A 1 82 ? 0.479 -2.210 -22.075 1.00 92.19 82 GLU A O 1
ATOM 623 N N . THR A 1 83 ? 2.234 -2.193 -20.667 1.00 93.75 83 THR A N 1
ATOM 624 C CA . THR A 1 83 ? 1.821 -3.335 -19.847 1.00 93.75 83 THR A CA 1
ATOM 625 C C . THR A 1 83 ? 1.737 -2.906 -18.393 1.00 93.75 83 THR A C 1
ATOM 627 O O . THR A 1 83 ? 2.663 -2.269 -17.892 1.00 93.75 83 THR A O 1
ATOM 630 N N . ARG A 1 84 ? 0.654 -3.281 -17.707 1.00 92.69 84 ARG A N 1
ATOM 631 C CA . ARG A 1 84 ? 0.465 -3.051 -16.270 1.00 92.69 84 ARG A CA 1
ATOM 632 C C . ARG A 1 84 ? 0.050 -4.353 -15.597 1.00 92.69 84 ARG A C 1
ATOM 634 O O . ARG A 1 84 ? -0.901 -4.997 -16.032 1.00 92.69 84 ARG A O 1
ATOM 641 N N . VAL A 1 85 ? 0.755 -4.710 -14.531 1.00 93.31 85 VAL A N 1
ATOM 642 C CA . VAL A 1 85 ? 0.466 -5.864 -13.678 1.00 93.31 85 VAL A CA 1
ATOM 643 C C . VAL A 1 85 ? 0.237 -5.357 -12.261 1.00 93.31 85 VAL A C 1
ATOM 645 O O . VAL A 1 85 ? 1.015 -4.546 -11.763 1.00 93.31 85 VAL A O 1
ATOM 648 N N . LEU A 1 86 ? -0.839 -5.822 -11.631 1.00 91.94 86 LEU A N 1
ATOM 649 C CA . LEU A 1 86 ? -1.240 -5.459 -10.273 1.00 91.94 86 LEU A CA 1
ATOM 650 C C . LEU A 1 86 ? -1.357 -6.734 -9.434 1.00 91.94 86 LEU A C 1
ATOM 652 O O . LEU A 1 86 ? -1.901 -7.729 -9.913 1.00 91.94 86 LEU A O 1
ATOM 656 N N . GLY A 1 87 ? -0.881 -6.687 -8.195 1.00 85.69 87 GLY A N 1
ATOM 657 C CA . GLY A 1 87 ? -1.056 -7.732 -7.192 1.00 85.69 87 GLY A CA 1
ATOM 658 C C . GLY A 1 87 ? -1.418 -7.110 -5.848 1.00 85.69 87 GLY A C 1
ATOM 659 O O . GLY A 1 87 ? -0.797 -6.129 -5.436 1.00 85.69 87 GLY A O 1
ATOM 660 N N . SER A 1 88 ? -2.433 -7.660 -5.190 1.00 79.44 88 SER A N 1
ATOM 661 C CA . SER A 1 88 ? -2.947 -7.219 -3.892 1.00 79.44 88 SER A CA 1
ATOM 662 C C . SER A 1 88 ? -3.578 -8.364 -3.114 1.00 79.44 88 SER A C 1
ATOM 664 O O . SER A 1 88 ? -3.828 -9.426 -3.734 1.00 79.44 88 SER A O 1
#

Sequence (88 aa):
MSGLNAEGFSSSGIRGGRQKGSKALAEDWAFIGRLDYTPSQVHGLVLGASSYVGNSGQGQVDANVLTQLYEAHMEWKYHGFETRVLGS

Foldseek 3Di:
DADFACVLADPVGRPGRDDDPVGGQDQKDKDKDKDWDDDPVAPQKIKMKMKIWIFNNSVVDPDGRTDIDIKIKMWGDDPHDIDIDIDD

Radius of gyration: 16.92 Å; chains: 1; bounding box: 37×26×50 Å